Protein AF-A0A0F5IAL7-F1 (afdb_monomer)

Sequence (79 aa):
MKYYIVVLIHLMIWSFYTLAGWLSKGDSKLFHGLLFVIFFYLCLTAARTFLPSGRQSMAMTLTTLLLYWTGKAVADQIL

Secondary structure (DSSP, 8-state):
-HHHHHHHHHHHHHHHHHHHHHHTTTS-HHHHHHHHHHHHHHHHHHHHHH-S-HHHHHHHHHHHHHHHHHHHHHHHHH-

Organism: Bacillus thermotolerans (NCBI:txid1221996)

Solvent-accessible surface area (backbone atoms only — not comparable to full-atom values): 4387 Å² total; per-residue (Å²): 107,57,68,58,53,42,51,55,52,40,53,53,52,53,49,51,50,51,53,52,55,59,75,44,71,85,62,57,73,65,56,56,52,51,52,48,52,54,55,52,48,49,39,40,52,55,23,44,76,63,36,95,44,67,67,59,15,49,52,50,43,51,52,51,48,53,51,49,52,54,51,47,58,52,48,69,72,75,112

pLDDT: mean 91.07, std 5.54, range [63.81, 96.75]

Structure (mmCIF, N/CA/C/O backbone):
data_AF-A0A0F5IAL7-F1
#
_entry.id   AF-A0A0F5IAL7-F1
#
loop_
_atom_site.group_PDB
_atom_site.id
_atom_site.type_symbol
_atom_site.label_atom_id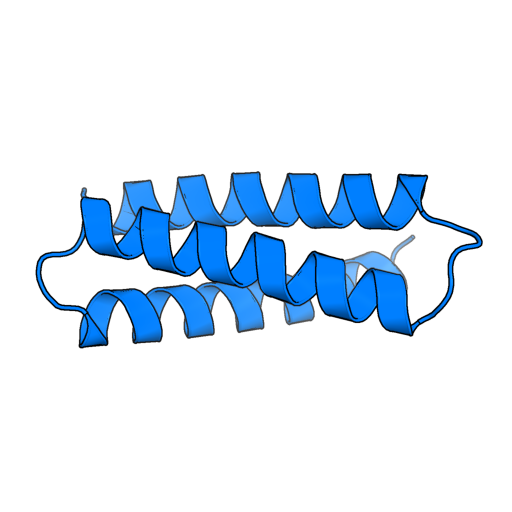
_atom_site.label_alt_id
_atom_site.label_comp_id
_atom_site.label_asym_id
_atom_site.label_entity_id
_atom_site.label_seq_id
_atom_site.pdbx_PDB_ins_code
_atom_site.Cartn_x
_atom_site.Cartn_y
_atom_site.Cartn_z
_atom_site.occupancy
_atom_site.B_iso_or_equiv
_atom_site.auth_seq_id
_atom_site.auth_comp_id
_atom_site.auth_asym_id
_atom_site.auth_atom_id
_atom_site.pdbx_PDB_model_num
ATOM 1 N N . MET A 1 1 ? -8.360 9.199 15.096 1.00 83.81 1 MET A N 1
ATOM 2 C CA . MET A 1 1 ? -6.878 9.198 15.123 1.00 83.81 1 MET A CA 1
ATOM 3 C C . MET A 1 1 ? -6.255 7.936 14.528 1.00 83.81 1 MET A C 1
ATOM 5 O O . MET A 1 1 ? -5.519 8.069 13.565 1.00 83.81 1 MET A O 1
ATOM 9 N N . LYS A 1 2 ? -6.568 6.722 15.012 1.00 89.12 2 LYS A N 1
ATOM 10 C CA . LYS A 1 2 ? -5.952 5.466 14.516 1.00 89.12 2 LYS A CA 1
ATOM 11 C C . LYS A 1 2 ? -6.077 5.262 12.997 1.00 89.12 2 LYS A C 1
ATOM 13 O O . LYS A 1 2 ?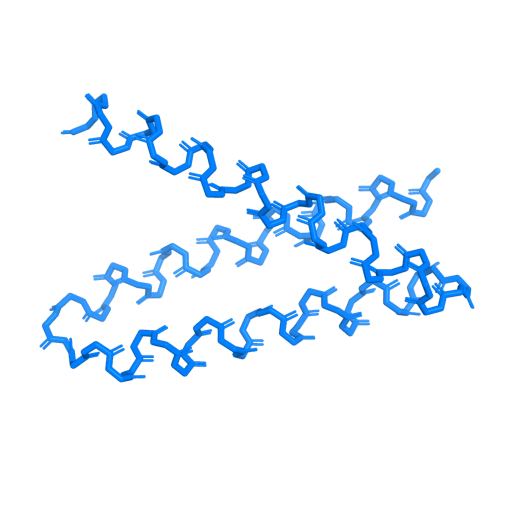 -5.078 5.033 12.334 1.00 89.12 2 LYS A O 1
ATOM 18 N N . TYR A 1 3 ? -7.280 5.441 12.445 1.00 90.06 3 TYR A N 1
ATOM 19 C CA . TYR A 1 3 ? -7.526 5.386 10.997 1.00 90.06 3 TYR A CA 1
ATOM 20 C C . TYR A 1 3 ? -6.655 6.382 10.218 1.00 90.06 3 TYR A C 1
ATOM 22 O O . TYR A 1 3 ? -5.991 6.006 9.263 1.00 90.06 3 TYR A O 1
ATOM 30 N N . TYR A 1 4 ? -6.592 7.637 10.661 1.00 92.38 4 TYR A N 1
ATOM 31 C CA . TYR A 1 4 ? -5.774 8.668 10.017 1.00 92.38 4 TYR A CA 1
ATOM 32 C C . TYR A 1 4 ? -4.283 8.293 9.976 1.00 92.38 4 TYR A C 1
ATOM 34 O O . TYR A 1 4 ? -3.651 8.406 8.931 1.00 92.38 4 TYR A O 1
ATOM 42 N N . ILE A 1 5 ? -3.746 7.761 11.080 1.00 93.69 5 ILE A N 1
ATOM 43 C CA . ILE A 1 5 ? -2.361 7.264 11.147 1.00 93.69 5 ILE A CA 1
ATOM 44 C C . ILE A 1 5 ? -2.134 6.144 10.122 1.00 93.69 5 ILE A C 1
ATOM 46 O O . ILE A 1 5 ? -1.130 6.157 9.416 1.00 93.69 5 ILE A O 1
ATOM 50 N N . VAL A 1 6 ? -3.082 5.211 9.988 1.00 95.00 6 VAL A N 1
ATOM 51 C CA . VAL A 1 6 ? -3.001 4.133 8.990 1.00 95.00 6 VAL A CA 1
ATOM 52 C C . VAL A 1 6 ? -2.987 4.687 7.566 1.00 95.00 6 VAL A C 1
ATOM 54 O O . VAL A 1 6 ? -2.166 4.238 6.772 1.00 95.00 6 VAL A O 1
ATOM 57 N N . VAL A 1 7 ? -3.824 5.685 7.248 1.00 94.62 7 VAL A N 1
ATOM 58 C CA . VAL A 1 7 ? -3.798 6.338 5.924 1.00 94.62 7 VAL A CA 1
ATOM 59 C C . VAL A 1 7 ? -2.427 6.946 5.650 1.00 94.62 7 VAL A C 1
ATOM 61 O O . VAL A 1 7 ? -1.869 6.709 4.583 1.00 94.62 7 VAL A O 1
ATOM 64 N N . LEU A 1 8 ? -1.864 7.698 6.600 1.00 95.56 8 LEU A N 1
ATOM 65 C CA . LEU A 1 8 ? -0.550 8.322 6.424 1.00 95.56 8 LEU A CA 1
ATOM 66 C C . LEU A 1 8 ? 0.545 7.281 6.177 1.00 95.56 8 LEU A C 1
ATOM 68 O O . LEU A 1 8 ? 1.338 7.433 5.252 1.00 95.56 8 LEU A O 1
ATOM 72 N N . ILE A 1 9 ? 0.551 6.195 6.952 1.00 95.81 9 ILE A N 1
ATOM 73 C CA . ILE A 1 9 ? 1.506 5.099 6.761 1.00 95.81 9 ILE A CA 1
ATOM 74 C C . ILE A 1 9 ? 1.309 4.441 5.390 1.00 95.81 9 ILE A C 1
ATOM 76 O O . ILE A 1 9 ? 2.288 4.189 4.694 1.00 95.81 9 ILE A O 1
ATOM 80 N N . HIS A 1 10 ? 0.066 4.198 4.962 1.00 96.75 10 HIS A N 1
ATOM 81 C CA . HIS A 1 10 ? -0.217 3.660 3.626 1.00 96.75 10 HIS A CA 1
ATOM 82 C C . HIS A 1 10 ? 0.306 4.579 2.524 1.00 96.75 10 HIS A C 1
ATOM 84 O O . HIS A 1 10 ? 0.936 4.087 1.596 1.00 96.75 10 HIS A O 1
ATOM 90 N N . LEU A 1 11 ? 0.118 5.897 2.635 1.00 94.81 11 LEU A N 1
ATOM 91 C CA . LEU A 1 11 ? 0.653 6.860 1.666 1.00 94.81 11 LEU A CA 1
ATOM 92 C C . LEU A 1 11 ? 2.185 6.821 1.600 1.00 94.81 11 LEU A C 1
ATOM 94 O O . LEU A 1 11 ? 2.748 6.820 0.507 1.00 94.81 11 LEU A O 1
ATOM 98 N N . MET A 1 12 ? 2.864 6.730 2.748 1.00 96.44 12 MET A N 1
ATOM 99 C CA . MET A 1 12 ? 4.322 6.580 2.785 1.00 96.44 12 MET A CA 1
ATOM 100 C C . MET A 1 12 ? 4.767 5.286 2.094 1.00 96.44 12 MET A C 1
ATOM 102 O O . MET A 1 12 ? 5.654 5.318 1.243 1.00 96.44 12 MET A O 1
ATOM 106 N N . ILE A 1 13 ? 4.127 4.157 2.411 1.00 96.75 13 ILE A N 1
ATOM 107 C CA . ILE A 1 13 ? 4.445 2.851 1.816 1.00 96.75 13 ILE A CA 1
ATOM 108 C C . ILE A 1 13 ? 4.218 2.877 0.296 1.00 96.75 13 ILE A C 1
ATOM 110 O O . ILE A 1 13 ? 5.085 2.439 -0.458 1.00 96.75 13 ILE A O 1
ATOM 114 N N . TRP A 1 14 ? 3.103 3.440 -0.175 1.00 96.00 14 TRP A N 1
ATOM 115 C CA . TRP A 1 14 ? 2.813 3.568 -1.607 1.00 96.00 14 TRP A CA 1
ATOM 116 C C . TRP A 1 14 ? 3.785 4.501 -2.347 1.00 96.00 14 TRP A C 1
ATOM 118 O O . TRP A 1 14 ? 4.136 4.250 -3.504 1.00 96.00 14 TRP A O 1
ATOM 128 N N . SER A 1 15 ? 4.279 5.545 -1.677 1.00 93.50 15 SER A N 1
ATOM 129 C CA . SER A 1 15 ? 5.337 6.405 -2.215 1.00 93.50 15 SER A CA 1
ATOM 130 C C . SER A 1 15 ? 6.640 5.621 -2.418 1.00 93.50 15 SER A C 1
ATOM 132 O O . SER A 1 15 ? 7.202 5.615 -3.516 1.00 93.50 15 SER A O 1
ATOM 134 N N . PHE A 1 16 ? 7.066 4.852 -1.410 1.00 94.81 16 PHE A N 1
ATOM 135 C CA . PHE A 1 16 ? 8.237 3.977 -1.527 1.00 94.81 16 PHE A CA 1
ATOM 136 C C . PHE A 1 16 ? 8.064 2.886 -2.590 1.00 94.81 16 PHE A C 1
ATOM 138 O O . PHE A 1 16 ? 9.021 2.584 -3.296 1.00 94.81 16 PHE A O 1
ATOM 145 N N . TYR A 1 17 ? 6.859 2.331 -2.752 1.00 94.12 17 TYR A N 1
ATOM 146 C CA . TYR A 1 17 ? 6.560 1.380 -3.828 1.00 94.12 17 TYR A CA 1
ATOM 147 C C . TYR A 1 17 ? 6.794 2.001 -5.213 1.00 94.12 17 TYR A C 1
ATOM 149 O O . TYR A 1 17 ? 7.429 1.388 -6.068 1.0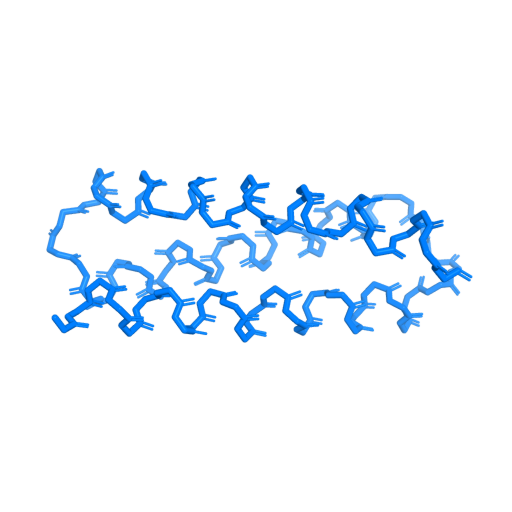0 94.12 17 TYR A O 1
ATOM 157 N N . THR A 1 18 ? 6.340 3.241 -5.419 1.00 91.81 18 THR A N 1
ATOM 158 C CA . THR A 1 18 ? 6.572 3.983 -6.670 1.00 91.81 18 THR A CA 1
ATOM 159 C C . THR A 1 18 ? 8.063 4.195 -6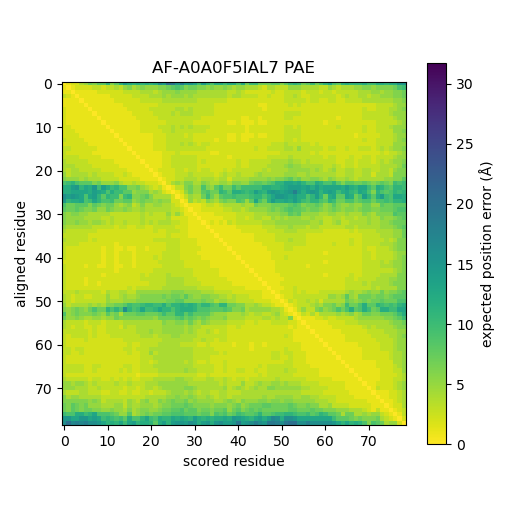.928 1.00 91.81 18 THR A C 1
ATOM 161 O O . THR A 1 18 ? 8.545 3.886 -8.016 1.00 91.81 18 THR A O 1
ATOM 164 N N . LEU A 1 19 ? 8.803 4.656 -5.913 1.00 91.75 19 LEU A N 1
ATOM 165 C CA . LEU A 1 19 ? 10.257 4.841 -5.982 1.00 91.75 19 LEU A CA 1
ATOM 166 C C . LEU A 1 19 ? 10.986 3.534 -6.316 1.00 91.75 19 LEU A C 1
ATOM 168 O O . LEU A 1 19 ? 11.848 3.517 -7.191 1.00 91.75 19 LEU A O 1
ATOM 172 N N . ALA A 1 20 ? 10.615 2.432 -5.661 1.00 90.62 20 ALA A N 1
ATOM 173 C CA . ALA A 1 20 ? 11.187 1.116 -5.922 1.00 90.62 20 ALA A CA 1
ATOM 174 C C . ALA A 1 20 ? 10.879 0.632 -7.349 1.00 90.62 20 ALA A C 1
ATOM 176 O O . ALA A 1 20 ? 11.764 0.110 -8.022 1.00 90.62 20 ALA A O 1
ATOM 177 N N . GLY A 1 21 ? 9.659 0.866 -7.842 1.00 88.56 21 GLY A N 1
ATOM 178 C CA . GLY A 1 21 ? 9.286 0.578 -9.227 1.00 88.56 21 GLY A CA 1
ATOM 179 C C . GLY A 1 21 ? 10.078 1.400 -10.247 1.00 88.56 21 GLY A C 1
ATOM 180 O O . GLY A 1 21 ? 10.436 0.891 -11.304 1.00 88.56 21 GLY A O 1
ATOM 181 N N . TRP A 1 22 ? 10.411 2.655 -9.937 1.00 89.38 22 TRP A N 1
ATOM 182 C CA . TRP A 1 22 ? 11.280 3.465 -10.796 1.00 89.38 22 TRP A CA 1
ATOM 183 C C . TRP A 1 22 ? 12.724 2.978 -10.800 1.00 89.38 22 TR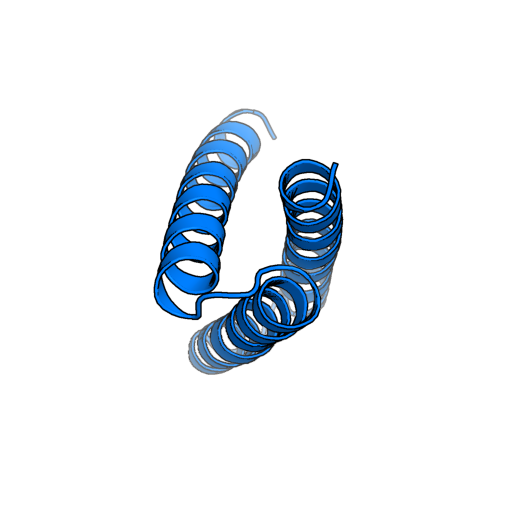P A C 1
ATOM 185 O O . TRP A 1 22 ? 13.342 2.946 -11.861 1.00 89.38 22 TRP A O 1
ATOM 195 N N . LEU A 1 23 ? 13.248 2.577 -9.640 1.00 87.56 23 LEU A N 1
ATOM 196 C CA . LEU A 1 23 ? 14.600 2.029 -9.522 1.00 87.56 23 LEU A CA 1
ATOM 197 C C . LEU A 1 23 ? 14.751 0.702 -10.281 1.00 87.56 23 LEU A C 1
ATOM 199 O O . LEU A 1 23 ? 15.818 0.396 -10.798 1.00 87.56 23 LEU A O 1
ATOM 203 N N . SER A 1 24 ? 13.656 -0.049 -10.369 1.00 85.75 24 SER A N 1
ATOM 204 C CA . SER A 1 24 ? 13.536 -1.335 -11.053 1.00 85.75 24 SER A CA 1
ATOM 205 C C . SER A 1 24 ? 13.190 -1.202 -12.550 1.00 85.75 24 SER A C 1
ATOM 207 O O . SER A 1 24 ? 12.843 -2.186 -13.207 1.00 85.75 24 SER A O 1
ATOM 209 N N . LYS A 1 25 ? 13.278 0.005 -13.142 1.00 77.75 25 LYS A N 1
ATOM 210 C CA . LYS A 1 25 ? 13.060 0.213 -14.588 1.00 77.75 25 LYS A CA 1
ATOM 211 C C . LYS A 1 25 ? 14.044 -0.637 -15.406 1.00 77.75 25 LYS A C 1
ATOM 213 O O . LYS A 1 25 ? 15.194 -0.259 -15.600 1.00 77.75 25 LYS A O 1
ATOM 218 N N . GLY A 1 26 ? 13.562 -1.772 -15.908 1.00 78.38 26 GLY A N 1
ATOM 219 C CA . GLY A 1 26 ? 14.347 -2.763 -16.652 1.00 78.38 26 GLY A CA 1
ATOM 220 C C . GLY A 1 26 ? 14.103 -4.202 -16.192 1.00 78.38 26 GLY A C 1
ATOM 221 O O . GLY A 1 26 ? 14.335 -5.131 -16.964 1.00 78.38 26 GLY A O 1
ATOM 222 N N . ASP A 1 27 ? 13.569 -4.395 -14.983 1.00 83.25 27 ASP A N 1
ATOM 223 C CA . ASP A 1 27 ? 13.278 -5.724 -14.453 1.00 83.25 27 ASP A CA 1
ATOM 224 C C . ASP A 1 27 ? 11.997 -6.328 -15.033 1.00 83.25 27 ASP A C 1
ATOM 226 O O . ASP A 1 27 ? 11.077 -5.651 -15.505 1.00 83.25 27 ASP A O 1
ATOM 230 N N . SER A 1 28 ? 11.915 -7.657 -14.948 1.00 85.44 28 SER A N 1
ATOM 231 C CA . SER A 1 28 ? 10.758 -8.411 -15.419 1.00 85.44 28 SER A CA 1
ATOM 232 C C . SER A 1 28 ? 9.451 -7.985 -14.730 1.00 85.44 28 SER A C 1
ATOM 234 O O . SER A 1 28 ? 9.413 -7.565 -13.568 1.00 85.44 28 SER A O 1
ATOM 236 N N . LYS A 1 29 ? 8.326 -8.188 -15.427 1.00 85.06 29 LYS A N 1
ATOM 237 C CA . LYS A 1 29 ? 6.979 -7.965 -14.870 1.00 85.06 29 LYS A CA 1
ATOM 238 C C . LYS A 1 29 ? 6.712 -8.811 -13.616 1.00 85.06 29 LYS A C 1
ATOM 240 O O . LYS A 1 29 ? 5.952 -8.390 -12.749 1.00 85.06 29 LYS A O 1
ATOM 245 N N . LEU A 1 30 ? 7.355 -9.978 -13.503 1.00 86.56 30 LEU A N 1
ATOM 246 C CA . LEU A 1 30 ? 7.267 -10.841 -12.322 1.00 86.56 30 LEU A CA 1
ATOM 247 C C . LEU A 1 30 ? 7.867 -10.169 -11.085 1.00 86.56 30 LEU A C 1
ATOM 249 O O . LEU A 1 30 ? 7.266 -10.225 -10.015 1.00 86.56 30 LEU A O 1
ATOM 253 N N . PHE A 1 31 ? 9.003 -9.487 -11.240 1.00 87.88 31 PHE A N 1
ATOM 254 C CA . PHE A 1 31 ? 9.636 -8.759 -10.143 1.00 87.88 31 PHE A CA 1
ATOM 255 C C . PHE A 1 31 ? 8.727 -7.638 -9.625 1.00 87.88 31 PHE A C 1
ATOM 257 O O . PHE A 1 31 ? 8.485 -7.544 -8.426 1.00 87.88 31 PHE A O 1
ATOM 264 N N . HIS A 1 32 ? 8.114 -6.871 -10.531 1.00 87.25 32 HIS A N 1
ATOM 265 C CA . HIS A 1 32 ? 7.152 -5.824 -10.176 1.00 87.25 32 HIS A CA 1
ATOM 266 C C . HIS A 1 32 ? 5.917 -6.372 -9.441 1.00 87.25 32 HIS A C 1
ATOM 268 O O . HIS A 1 32 ? 5.433 -5.748 -8.494 1.00 87.25 32 HIS A O 1
ATOM 274 N N . GLY A 1 33 ? 5.422 -7.545 -9.850 1.00 90.06 33 GLY A N 1
ATOM 275 C CA . GLY A 1 33 ? 4.330 -8.237 -9.163 1.00 90.06 33 GLY A CA 1
ATOM 276 C C . GLY A 1 33 ? 4.714 -8.680 -7.749 1.00 90.06 33 GLY A C 1
ATOM 277 O O . GLY A 1 33 ? 3.954 -8.462 -6.807 1.00 90.06 33 GLY A O 1
ATOM 278 N N . LEU A 1 34 ? 5.914 -9.236 -7.574 1.00 92.94 34 LEU A N 1
ATOM 279 C CA . LEU A 1 34 ? 6.421 -9.634 -6.259 1.00 92.94 34 LEU A CA 1
ATOM 280 C C . LEU A 1 34 ? 6.596 -8.419 -5.336 1.00 92.94 34 LEU A C 1
ATOM 282 O O . LEU A 1 34 ? 6.196 -8.446 -4.172 1.00 92.94 34 LEU A O 1
ATOM 286 N N . LEU A 1 35 ? 7.137 -7.330 -5.882 1.00 93.06 35 LEU A N 1
ATOM 287 C CA . LEU A 1 35 ? 7.334 -6.068 -5.179 1.00 93.06 35 LEU A CA 1
ATOM 288 C C . LEU A 1 35 ? 5.984 -5.498 -4.722 1.00 93.06 35 LEU A C 1
ATOM 290 O O . LEU A 1 35 ? 5.836 -5.112 -3.567 1.00 93.06 35 LEU A O 1
ATOM 294 N N . PHE A 1 36 ? 4.950 -5.562 -5.565 1.00 93.81 36 PHE A N 1
ATOM 295 C CA . PHE A 1 36 ? 3.592 -5.202 -5.160 1.00 93.81 36 PHE A CA 1
ATOM 296 C C . PHE A 1 36 ? 3.084 -6.042 -3.977 1.00 93.81 36 PHE A C 1
ATOM 298 O O . PHE A 1 36 ? 2.578 -5.480 -3.007 1.00 93.81 36 PHE A O 1
ATOM 305 N N . VAL A 1 37 ? 3.251 -7.370 -4.016 1.00 95.44 37 VAL A N 1
ATOM 306 C CA . VAL A 1 37 ? 2.809 -8.269 -2.932 1.00 95.4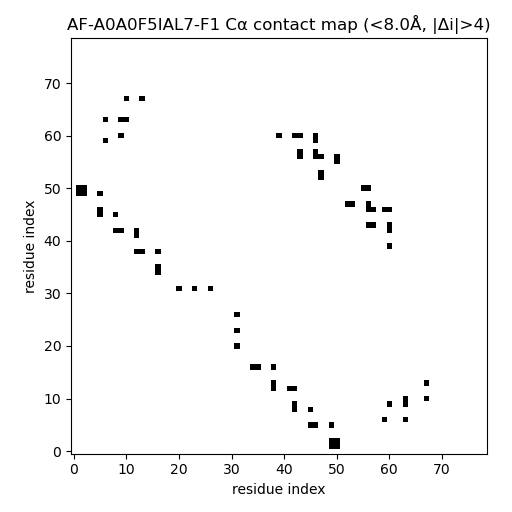4 37 VAL A CA 1
ATOM 307 C C . VAL A 1 37 ? 3.489 -7.922 -1.604 1.00 95.44 37 VAL A C 1
ATOM 309 O O . VAL A 1 37 ? 2.819 -7.872 -0.571 1.00 95.44 37 VAL A O 1
ATOM 312 N N . ILE A 1 38 ? 4.792 -7.628 -1.624 1.00 95.50 38 ILE A N 1
ATOM 313 C CA . ILE A 1 38 ? 5.556 -7.244 -0.428 1.00 95.50 38 ILE A CA 1
ATOM 314 C C . ILE A 1 38 ? 5.004 -5.945 0.176 1.00 95.50 38 ILE A C 1
ATOM 316 O O . ILE A 1 38 ? 4.691 -5.897 1.367 1.00 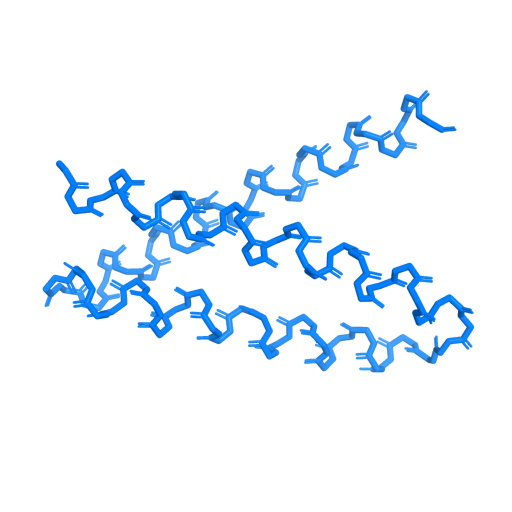95.50 38 ILE A O 1
ATOM 320 N N . PHE A 1 39 ? 4.833 -4.899 -0.634 1.00 95.69 39 PHE A N 1
ATOM 321 C CA . PHE A 1 39 ? 4.336 -3.606 -0.151 1.00 95.69 39 PHE A CA 1
ATOM 322 C C . PHE A 1 39 ? 2.870 -3.673 0.296 1.00 95.69 39 PHE A C 1
ATOM 324 O O . PHE A 1 39 ? 2.501 -3.096 1.321 1.00 95.69 39 PHE A O 1
ATOM 331 N N . PHE A 1 40 ? 2.040 -4.445 -0.404 1.00 95.62 40 PHE A N 1
ATOM 332 C CA . PHE A 1 40 ? 0.662 -4.700 0.003 1.00 95.62 40 PHE A CA 1
ATOM 333 C C . PHE A 1 40 ? 0.591 -5.417 1.361 1.00 95.62 40 PHE A C 1
ATOM 335 O O . PHE A 1 40 ? -0.197 -5.037 2.233 1.00 95.62 40 PHE A O 1
ATOM 342 N N . TYR A 1 41 ? 1.458 -6.409 1.582 1.00 95.69 41 TYR A N 1
ATOM 343 C CA . TYR A 1 41 ? 1.577 -7.096 2.867 1.00 95.69 41 TYR A CA 1
ATOM 344 C C . TYR A 1 41 ? 2.034 -6.156 3.995 1.00 95.69 41 TYR A C 1
ATOM 346 O O . TYR A 1 41 ? 1.492 -6.221 5.104 1.00 95.69 41 TYR A O 1
ATOM 354 N N . LEU A 1 42 ? 2.969 -5.240 3.720 1.00 95.81 42 LEU A N 1
ATOM 355 C CA . LEU A 1 42 ? 3.378 -4.206 4.677 1.00 95.81 42 LEU A CA 1
ATOM 356 C C . LEU A 1 42 ? 2.205 -3.297 5.058 1.00 95.81 42 LEU A C 1
ATOM 358 O O . LEU A 1 42 ? 1.980 -3.066 6.245 1.00 95.81 42 LEU A O 1
ATOM 362 N N . CYS A 1 43 ? 1.400 -2.850 4.089 1.00 96.31 43 CYS A N 1
ATOM 363 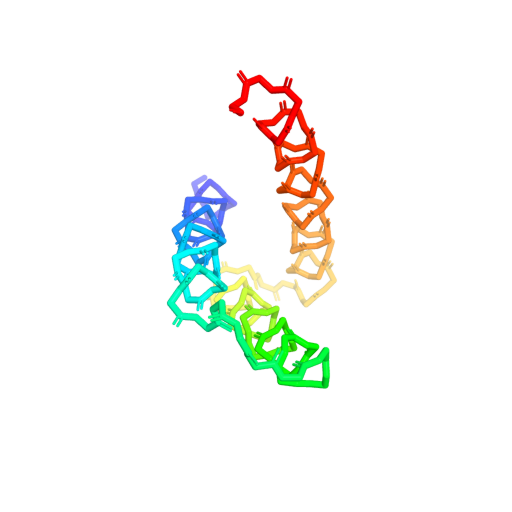C CA . CYS A 1 43 ? 0.197 -2.059 4.357 1.00 96.31 43 CYS A CA 1
ATOM 364 C C . CYS A 1 43 ? -0.823 -2.813 5.225 1.00 96.31 43 CYS A C 1
ATOM 366 O O . CYS A 1 43 ? -1.399 -2.222 6.144 1.00 96.31 43 CYS A O 1
ATOM 368 N N . LEU A 1 44 ? -1.057 -4.102 4.956 1.00 95.31 44 LEU A N 1
ATOM 369 C CA . LEU A 1 44 ? -1.950 -4.942 5.764 1.00 95.31 44 LEU A CA 1
ATOM 370 C C . LEU A 1 44 ? -1.432 -5.114 7.193 1.00 95.31 44 LEU A C 1
ATOM 372 O O . LEU A 1 44 ? -2.199 -4.983 8.147 1.00 95.31 44 LEU A O 1
ATOM 376 N N . THR A 1 45 ? -0.137 -5.387 7.344 1.00 95.69 45 THR A N 1
ATOM 377 C CA . THR A 1 45 ? 0.501 -5.577 8.651 1.00 95.69 45 THR A CA 1
ATOM 378 C C . THR A 1 45 ? 0.464 -4.284 9.457 1.00 95.69 45 THR A C 1
ATOM 380 O O . THR A 1 45 ? -0.003 -4.291 10.593 1.00 95.69 45 THR A O 1
ATOM 383 N N . ALA A 1 46 ? 0.831 -3.154 8.846 1.00 94.56 46 ALA A N 1
ATOM 384 C CA . ALA A 1 46 ? 0.742 -1.840 9.473 1.00 94.56 46 ALA A CA 1
ATOM 385 C C . ALA A 1 46 ? -0.693 -1.525 9.923 1.00 94.56 46 ALA A C 1
ATOM 387 O O . ALA A 1 46 ? -0.914 -1.136 11.067 1.00 94.56 46 ALA A O 1
ATOM 388 N N . ALA A 1 47 ? -1.690 -1.760 9.066 1.00 94.25 47 ALA A N 1
ATOM 389 C CA . ALA A 1 47 ? -3.088 -1.526 9.413 1.00 94.25 47 ALA A CA 1
ATOM 390 C C . ALA A 1 47 ? -3.576 -2.426 10.561 1.00 94.25 47 ALA A C 1
ATOM 392 O O . ALA A 1 47 ? -4.389 -1.982 11.370 1.00 94.25 47 ALA A O 1
ATOM 393 N N . ARG A 1 48 ? -3.097 -3.672 10.658 1.00 94.31 48 ARG A N 1
ATOM 394 C CA . ARG A 1 48 ? -3.433 -4.594 11.759 1.00 94.31 48 ARG A CA 1
ATOM 395 C C . ARG A 1 48 ? -2.827 -4.178 13.098 1.00 94.31 48 ARG A C 1
ATOM 397 O O . ARG A 1 48 ? -3.436 -4.438 14.126 1.00 94.31 48 ARG A O 1
ATOM 404 N N . THR A 1 49 ? -1.680 -3.503 13.101 1.00 91.88 49 THR A N 1
ATOM 405 C CA . THR A 1 49 ? -1.064 -3.000 14.340 1.00 91.88 49 THR A CA 1
ATOM 406 C C . THR A 1 49 ? -1.907 -1.906 14.999 1.00 91.88 49 THR A C 1
ATOM 408 O O . THR A 1 49 ? -1.976 -1.824 16.223 1.00 91.88 49 THR A O 1
ATOM 411 N N . PHE A 1 50 ? -2.571 -1.061 14.203 1.00 91.31 50 PHE A N 1
ATOM 412 C CA . PHE A 1 50 ? -3.341 0.075 14.725 1.00 91.31 50 PHE A CA 1
ATOM 413 C C . PHE A 1 50 ? -4.849 -0.180 14.811 1.00 91.31 50 PHE A C 1
ATOM 415 O O . PHE A 1 50 ? -5.515 0.417 15.663 1.00 91.31 50 PHE A O 1
ATOM 422 N N . LEU A 1 51 ? -5.410 -1.019 13.934 1.00 91.31 51 LEU A N 1
ATOM 423 C CA . LEU A 1 51 ? -6.845 -1.302 13.894 1.00 91.31 51 LEU A CA 1
ATOM 424 C C . LEU A 1 51 ? -7.156 -2.641 14.568 1.00 91.31 51 LEU A C 1
ATOM 426 O O . LEU A 1 51 ? -6.547 -3.652 14.233 1.00 91.31 51 LEU A O 1
ATOM 430 N N . PRO A 1 52 ? -8.148 -2.680 15.474 1.00 83.62 52 PRO A N 1
ATOM 431 C CA . PRO A 1 52 ? -8.428 -3.866 16.279 1.00 83.62 52 PRO A CA 1
ATOM 432 C C . PRO A 1 52 ? -9.073 -5.007 15.486 1.00 83.62 52 PRO A C 1
ATOM 434 O O . PRO A 1 52 ? -9.016 -6.153 15.920 1.00 83.62 52 PRO A O 1
ATOM 437 N N . SER A 1 53 ? -9.705 -4.725 14.342 1.00 88.56 53 SER A N 1
ATOM 438 C CA . SER A 1 53 ? -10.357 -5.758 13.537 1.00 88.56 53 SER A CA 1
ATOM 439 C C . SER A 1 53 ? -9.659 -5.948 12.194 1.00 88.56 53 SER A C 1
ATOM 441 O O . SER A 1 53 ? -9.492 -5.010 11.413 1.00 88.56 53 SER A O 1
ATOM 443 N N . GLY A 1 54 ? -9.315 -7.200 11.881 1.00 87.62 54 GLY A N 1
ATOM 444 C CA . GLY A 1 54 ? -8.674 -7.538 10.609 1.00 87.62 54 GLY A CA 1
ATOM 445 C C . GLY A 1 54 ? -9.527 -7.180 9.388 1.00 87.62 54 GLY A C 1
ATOM 446 O O . GLY A 1 54 ? -8.983 -6.847 8.337 1.00 87.62 54 GLY A O 1
ATOM 447 N N . ARG A 1 55 ? -10.861 -7.178 9.535 1.00 89.75 55 ARG A N 1
ATOM 448 C CA . ARG A 1 55 ? -11.796 -6.772 8.477 1.00 89.75 55 ARG A CA 1
ATOM 449 C C . ARG A 1 55 ? -11.700 -5.265 8.190 1.00 89.75 55 ARG A C 1
ATOM 451 O O . ARG A 1 55 ? -11.682 -4.891 7.022 1.00 89.75 55 ARG A O 1
ATOM 458 N N . GLN A 1 56 ? -11.553 -4.417 9.217 1.00 90.44 56 GLN A N 1
ATOM 459 C CA . GLN A 1 56 ? -11.300 -2.979 9.033 1.00 90.44 56 GLN A CA 1
ATOM 460 C C . GLN A 1 56 ? -9.923 -2.722 8.422 1.00 90.44 56 GLN A C 1
ATOM 462 O O . GLN A 1 56 ? -9.825 -1.912 7.507 1.00 90.44 56 GLN A O 1
ATOM 467 N N . SER A 1 57 ? -8.876 -3.425 8.873 1.00 92.56 57 SER A N 1
ATOM 468 C CA . SER A 1 57 ? -7.534 -3.293 8.291 1.00 92.56 57 SER A CA 1
ATOM 469 C C . SER A 1 57 ? -7.540 -3.608 6.798 1.00 92.56 57 SER A C 1
ATOM 471 O O . SER A 1 57 ? -7.018 -2.833 6.005 1.00 92.56 57 SER A O 1
ATOM 473 N N . MET A 1 58 ? -8.183 -4.710 6.406 1.00 93.31 58 MET A N 1
ATOM 474 C CA . MET A 1 58 ? -8.252 -5.126 5.008 1.00 93.31 58 MET A CA 1
ATOM 475 C C . MET A 1 58 ? -9.096 -4.174 4.161 1.00 93.31 58 MET A C 1
ATOM 477 O O . MET A 1 58 ? -8.654 -3.781 3.086 1.00 93.31 58 MET A O 1
ATOM 481 N N . ALA A 1 59 ? -10.261 -3.745 4.661 1.00 94.00 59 ALA A N 1
ATOM 482 C CA . ALA A 1 59 ? -11.079 -2.742 3.981 1.00 94.00 59 ALA A CA 1
ATOM 483 C C . ALA A 1 59 ? -10.292 -1.444 3.756 1.00 94.00 59 ALA A C 1
ATOM 485 O O . ALA A 1 59 ? -10.288 -0.902 2.657 1.00 94.00 59 ALA A O 1
ATOM 486 N N . MET A 1 60 ? -9.561 -0.986 4.771 1.00 93.62 60 MET A N 1
ATOM 487 C CA . MET A 1 60 ? -8.772 0.235 4.685 1.00 93.62 60 MET A CA 1
ATOM 488 C C . MET A 1 60 ? -7.616 0.120 3.691 1.00 93.62 60 MET A C 1
ATOM 490 O O . MET A 1 60 ? -7.436 1.021 2.878 1.00 93.62 60 MET A O 1
ATOM 494 N N . THR A 1 61 ? -6.876 -0.991 3.709 1.00 94.75 61 THR A N 1
ATOM 495 C CA . THR A 1 61 ? -5.795 -1.244 2.747 1.00 94.75 61 THR A CA 1
ATOM 496 C C . THR A 1 61 ? -6.311 -1.344 1.312 1.00 94.75 61 THR A C 1
ATOM 498 O O . THR A 1 61 ? -5.658 -0.848 0.400 1.00 94.75 61 THR A O 1
ATOM 501 N N . LEU A 1 62 ? -7.483 -1.947 1.087 1.00 95.62 62 LEU A N 1
ATOM 502 C CA . LEU A 1 62 ? -8.098 -1.990 -0.244 1.00 95.62 62 LEU A CA 1
ATOM 503 C C . LEU A 1 62 ? -8.514 -0.592 -0.715 1.00 95.62 62 LEU A C 1
ATOM 505 O O . LEU A 1 62 ? -8.244 -0.229 -1.857 1.00 95.62 62 LEU A O 1
ATOM 509 N N . THR A 1 63 ? -9.109 0.217 0.164 1.00 95.44 63 THR A N 1
ATOM 510 C CA . THR A 1 63 ? -9.482 1.597 -0.168 1.00 95.44 63 THR A CA 1
ATOM 511 C C . THR A 1 63 ? -8.258 2.447 -0.511 1.00 95.44 63 THR A C 1
ATOM 513 O O . THR A 1 63 ? -8.270 3.151 -1.518 1.00 95.44 63 THR A O 1
ATOM 516 N N . THR A 1 64 ? -7.180 2.376 0.277 1.00 94.56 64 THR A N 1
ATOM 517 C CA . THR A 1 64 ? -5.956 3.146 -0.008 1.00 94.56 64 THR A CA 1
ATOM 518 C C . THR A 1 64 ? -5.220 2.636 -1.242 1.00 94.56 64 THR A C 1
ATOM 520 O O . THR A 1 64 ? -4.649 3.442 -1.969 1.00 94.56 64 THR A O 1
ATOM 523 N N . LEU A 1 65 ? -5.277 1.332 -1.525 1.00 95.62 65 LEU A N 1
ATOM 524 C CA . LEU A 1 65 ? -4.760 0.750 -2.762 1.00 95.62 65 LEU A CA 1
ATOM 525 C C . LEU A 1 65 ? -5.495 1.294 -3.994 1.00 95.62 65 LEU A C 1
ATOM 527 O O . LEU A 1 65 ? -4.848 1.712 -4.952 1.00 95.62 65 LEU A O 1
ATOM 531 N N . LEU A 1 66 ? -6.832 1.298 -3.970 1.00 95.25 66 LEU A N 1
ATOM 532 C CA . LEU A 1 66 ? -7.638 1.837 -5.068 1.00 95.25 66 LEU A CA 1
ATOM 533 C C . LEU A 1 66 ? -7.322 3.316 -5.294 1.00 95.25 66 LEU A C 1
ATOM 535 O O . LEU A 1 66 ? -7.052 3.718 -6.423 1.00 95.25 66 LEU A O 1
ATOM 539 N N . LEU A 1 67 ? -7.268 4.102 -4.214 1.00 94.75 67 LEU A N 1
ATOM 540 C CA . LEU A 1 67 ? -6.887 5.513 -4.276 1.00 94.75 67 LEU A CA 1
ATOM 541 C C . LEU A 1 67 ? -5.491 5.699 -4.874 1.00 94.75 67 LEU A C 1
ATOM 543 O O . LEU A 1 67 ? -5.326 6.516 -5.778 1.00 94.75 67 LEU A O 1
ATOM 547 N N . TYR A 1 68 ? -4.505 4.918 -4.433 1.00 94.38 68 TYR A N 1
ATOM 548 C CA . TYR A 1 68 ? -3.156 4.970 -4.987 1.00 94.38 68 TYR A CA 1
ATOM 549 C C . TYR A 1 68 ? -3.148 4.680 -6.490 1.00 94.38 68 TYR A C 1
ATOM 551 O O . TYR A 1 68 ? -2.555 5.441 -7.248 1.00 94.38 68 TYR A O 1
ATOM 559 N N . TRP A 1 69 ? -3.844 3.634 -6.942 1.00 93.38 69 TRP A N 1
ATOM 560 C CA . TRP A 1 69 ? -3.877 3.280 -8.362 1.00 93.38 69 TRP A CA 1
ATOM 561 C C . TRP A 1 69 ? -4.553 4.358 -9.209 1.00 93.38 69 TRP A C 1
ATOM 563 O O . TRP A 1 69 ? -4.048 4.705 -10.274 1.00 93.38 69 TRP A O 1
ATOM 573 N N . THR A 1 70 ? -5.657 4.932 -8.716 1.00 92.75 70 THR A N 1
ATOM 574 C CA . THR A 1 70 ? -6.322 6.059 -9.386 1.00 92.75 70 THR A CA 1
ATOM 575 C C . THR A 1 70 ? -5.427 7.294 -9.442 1.00 92.75 70 THR A C 1
ATOM 577 O O . THR A 1 70 ? -5.291 7.895 -10.502 1.00 92.75 70 THR A O 1
ATOM 580 N N . GLY A 1 71 ? -4.753 7.639 -8.341 1.00 91.06 71 GLY A N 1
ATOM 581 C CA . GLY A 1 71 ? -3.836 8.775 -8.287 1.00 91.06 71 GLY A CA 1
ATOM 582 C C . GLY A 1 71 ? -2.625 8.580 -9.194 1.00 91.06 71 GLY A C 1
ATOM 583 O O . GLY A 1 71 ? -2.236 9.504 -9.900 1.00 91.06 71 GLY A O 1
ATOM 584 N N . LYS A 1 72 ? -2.075 7.364 -9.237 1.00 89.69 72 LYS A N 1
ATOM 585 C CA . LYS A 1 72 ? -0.979 7.006 -10.137 1.00 89.69 72 LYS A CA 1
ATOM 586 C C . LYS A 1 72 ? -1.401 7.109 -11.603 1.00 89.69 72 LYS A C 1
ATOM 588 O O . LYS A 1 72 ? -0.684 7.716 -12.382 1.00 89.69 72 LYS A O 1
ATOM 593 N N . ALA A 1 73 ? -2.570 6.578 -11.966 1.00 89.88 73 ALA A N 1
ATOM 594 C CA . ALA A 1 73 ? -3.073 6.653 -13.337 1.00 89.88 73 ALA A CA 1
ATOM 595 C C . ALA A 1 73 ? -3.257 8.103 -13.812 1.00 89.88 73 ALA A C 1
ATOM 597 O O . ALA A 1 73 ? -2.967 8.410 -14.962 1.00 89.88 73 ALA A O 1
ATOM 598 N N . VAL A 1 74 ? -3.708 8.994 -12.923 1.00 91.75 74 VAL A N 1
ATOM 599 C CA . VAL A 1 74 ? -3.807 10.433 -13.211 1.00 91.75 74 VAL A CA 1
ATOM 600 C C . VAL A 1 74 ? -2.421 11.076 -13.308 1.00 91.75 74 VAL A C 1
ATOM 602 O O . VAL A 1 74 ? -2.180 11.859 -14.219 1.00 91.75 74 VAL A O 1
ATOM 605 N N . ALA A 1 75 ? -1.491 10.742 -12.410 1.00 86.88 75 ALA A N 1
ATOM 606 C CA . ALA A 1 75 ? -0.128 11.273 -12.447 1.00 86.88 75 ALA A CA 1
ATOM 607 C C . ALA A 1 75 ? 0.618 10.870 -13.732 1.00 86.88 75 ALA A C 1
ATOM 609 O O . ALA A 1 75 ? 1.257 11.718 -14.346 1.00 86.88 75 ALA A O 1
ATOM 610 N N . ASP A 1 76 ? 0.463 9.617 -14.167 1.00 83.81 76 ASP A N 1
ATOM 611 C CA . ASP A 1 76 ? 1.033 9.085 -15.411 1.00 83.81 76 ASP A CA 1
ATOM 612 C C . ASP A 1 76 ? 0.413 9.729 -16.678 1.00 83.81 76 ASP A C 1
ATOM 614 O O . ASP A 1 76 ? 0.965 9.584 -17.762 1.00 83.81 76 ASP A O 1
ATOM 618 N N . GLN A 1 77 ? -0.737 10.416 -16.581 1.00 81.06 77 GLN A N 1
ATOM 619 C CA . GLN A 1 77 ? -1.310 11.201 -17.690 1.00 81.06 77 GLN A CA 1
ATOM 620 C C . GLN A 1 77 ? -0.763 12.634 -17.763 1.00 81.06 77 GLN A C 1
ATOM 622 O O . GLN A 1 77 ? -0.867 13.267 -18.813 1.00 81.06 77 GLN A O 1
ATOM 627 N N . 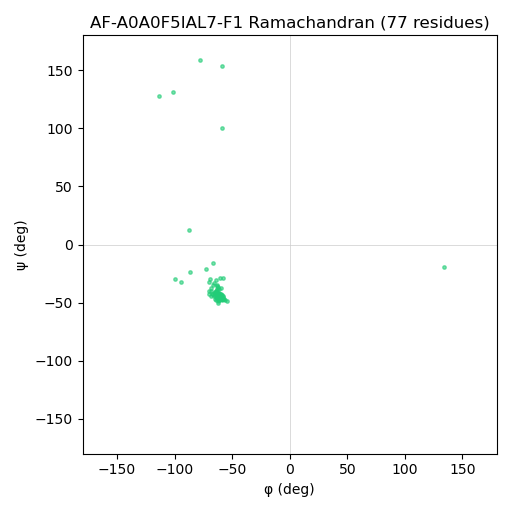ILE A 1 78 ? -0.262 13.170 -16.647 1.00 78.00 78 ILE A N 1
ATOM 628 C CA . ILE A 1 78 ? 0.184 14.567 -16.526 1.00 78.00 78 ILE A CA 1
ATOM 629 C C . ILE A 1 78 ? 1.698 14.699 -16.769 1.00 78.00 78 ILE A C 1
ATOM 631 O O . ILE A 1 78 ? 2.134 15.740 -17.263 1.00 78.00 78 ILE A O 1
ATOM 635 N N . LEU A 1 79 ? 2.484 13.680 -16.403 1.00 63.81 79 LEU A N 1
ATOM 636 C CA . LEU A 1 79 ? 3.945 13.601 -16.569 1.00 63.81 79 LEU A CA 1
ATOM 637 C C . LEU A 1 79 ? 4.341 12.853 -17.845 1.00 63.81 79 LEU A C 1
ATOM 639 O O . LEU A 1 79 ? 5.326 13.293 -18.479 1.00 63.81 79 LEU A O 1
#

Foldseek 3Di:
DLLVVLLVVLVVLLVVLVVVVVVCVPDDPVVNVVSVVVSLVVSLVSLVVRDVDSVVSVVSSVVSVVVSVVVVVVVVVVD

Radius of gyration: 13.24 Å; Cα contacts (8 Å, |Δi|>4): 41; chains: 1; bounding box: 26×25×34 Å

Mean predicted aligned error: 3.84 Å